Protein AF-A0A838WPN6-F1 (afdb_monomer_lite)

Secondary structure (DSSP, 8-state):
------HHHHHHHHHHHHTT-S-HHHHHHHTT--HHHHHHHHHHHHHH--SS-----

Foldseek 3Di:
DPDPDPLVLLLVLVVCVVVCVDDLVVSCVVSVHDSVVSVVSVVVCVVPVDSGDPPPD

Structure (mmCIF, N/CA/C/O backbone):
data_AF-A0A838WPN6-F1
#
_entry.id   AF-A0A838WPN6-F1
#
loop_
_atom_site.group_PDB
_atom_site.id
_atom_site.type_symbol
_atom_site.label_atom_id
_atom_site.label_alt_id
_atom_site.label_comp_id
_atom_site.label_asym_id
_atom_site.label_entity_id
_atom_site.label_seq_id
_atom_site.pdbx_PDB_ins_code
_atom_site.Cartn_x
_atom_site.Cartn_y
_atom_site.Cartn_z
_atom_site.occupancy
_atom_site.B_iso_or_equiv
_atom_site.auth_seq_id
_atom_site.auth_comp_id
_atom_site.auth_asym_id
_atom_site.auth_atom_id
_atom_site.pdbx_PDB_model_num
ATOM 1 N N . MET A 1 1 ? -11.279 -15.465 -14.246 1.00 47.81 1 MET A N 1
ATOM 2 C CA . MET A 1 1 ? -9.999 -14.724 -14.182 1.00 47.81 1 MET A CA 1
ATOM 3 C C . MET A 1 1 ? -10.041 -13.818 -12.956 1.00 47.81 1 MET A C 1
ATOM 5 O O . MET A 1 1 ? -10.907 -12.948 -12.936 1.00 47.81 1 MET A O 1
ATOM 9 N N . PRO A 1 2 ? -9.227 -14.023 -11.904 1.00 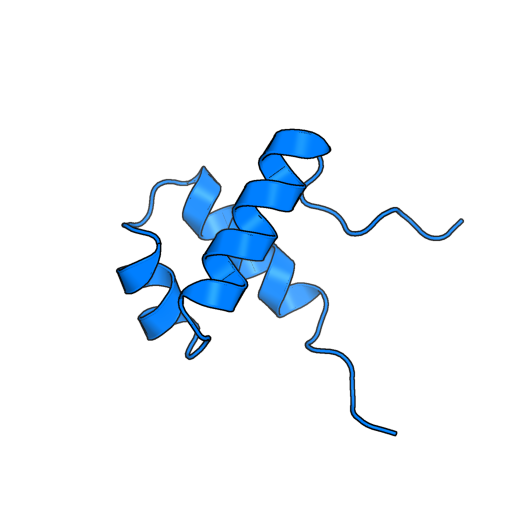46.78 2 PRO A N 1
ATOM 10 C CA . PRO A 1 2 ? -9.231 -13.110 -10.765 1.00 46.78 2 PRO A CA 1
ATOM 11 C C . PRO A 1 2 ? -8.718 -11.753 -11.253 1.00 46.78 2 PRO A C 1
ATOM 13 O O . PRO A 1 2 ? -7.596 -11.644 -11.743 1.00 46.78 2 PRO A O 1
ATOM 16 N N . LYS A 1 3 ? -9.587 -10.740 -11.206 1.00 55.12 3 LYS A N 1
ATOM 17 C CA . LYS A 1 3 ? -9.289 -9.387 -11.676 1.00 55.12 3 LYS A CA 1
ATOM 18 C C . LYS A 1 3 ? -8.121 -8.868 -10.826 1.00 55.12 3 LYS A C 1
ATOM 20 O O . LYS A 1 3 ? -8.291 -8.768 -9.609 1.00 55.12 3 LYS A O 1
ATOM 25 N N . PRO A 1 4 ? -6.930 -8.615 -11.396 1.00 57.38 4 PRO A N 1
ATOM 26 C CA . PRO A 1 4 ? -5.831 -8.062 -10.619 1.00 57.38 4 PRO A CA 1
ATOM 27 C C . PRO A 1 4 ? -6.328 -6.770 -9.971 1.00 57.38 4 PRO A C 1
ATOM 29 O O . PRO A 1 4 ? -7.013 -5.990 -10.633 1.00 57.38 4 PRO A O 1
ATOM 32 N N . TYR A 1 5 ? -6.043 -6.579 -8.677 1.00 58.28 5 TYR A N 1
ATOM 33 C CA . TYR A 1 5 ? -6.374 -5.338 -7.973 1.00 58.28 5 TYR A CA 1
ATOM 34 C C . TYR A 1 5 ? -6.022 -4.156 -8.878 1.00 58.28 5 TYR A C 1
ATOM 36 O O . TYR A 1 5 ? -4.870 -4.067 -9.316 1.00 58.28 5 TYR A O 1
ATOM 44 N N . SER A 1 6 ? -7.020 -3.324 -9.203 1.00 68.94 6 SER A N 1
ATOM 45 C CA . SER A 1 6 ? -6.882 -2.249 -10.186 1.00 68.94 6 SER A CA 1
ATOM 46 C C . SER A 1 6 ? -5.612 -1.450 -9.911 1.00 68.94 6 SER A C 1
ATOM 48 O O . SER A 1 6 ? -5.325 -1.129 -8.755 1.00 68.94 6 SER A O 1
ATOM 50 N N . ILE A 1 7 ? -4.853 -1.134 -10.960 1.00 69.25 7 ILE A N 1
ATOM 51 C CA . ILE A 1 7 ? -3.651 -0.287 -10.888 1.00 69.25 7 ILE A CA 1
ATOM 52 C C . ILE A 1 7 ? -3.947 0.999 -10.097 1.00 69.25 7 ILE A C 1
ATOM 54 O O . ILE A 1 7 ? -3.148 1.402 -9.253 1.00 69.25 7 ILE A O 1
ATOM 58 N N . ASP A 1 8 ? -5.163 1.529 -10.233 1.00 77.56 8 ASP A N 1
ATOM 59 C CA . ASP A 1 8 ? -5.713 2.621 -9.432 1.00 77.56 8 ASP A CA 1
ATOM 60 C C . ASP A 1 8 ? -5.602 2.463 -7.915 1.00 77.56 8 ASP A C 1
ATOM 62 O O . ASP A 1 8 ? -5.384 3.450 -7.218 1.00 77.56 8 ASP A O 1
ATOM 66 N N . LEU A 1 9 ? -5.793 1.260 -7.365 1.00 82.62 9 LEU A N 1
ATOM 67 C CA . LEU A 1 9 ? -5.722 1.045 -5.918 1.00 82.62 9 LEU A CA 1
ATOM 68 C C . LEU A 1 9 ? -4.277 1.163 -5.431 1.00 82.62 9 LEU A C 1
ATOM 70 O O . LEU A 1 9 ? -4.017 1.779 -4.403 1.00 82.62 9 LEU A O 1
ATOM 74 N N . ARG A 1 10 ? -3.331 0.599 -6.188 1.00 82.25 10 ARG A N 1
ATOM 75 C CA . ARG A 1 10 ? -1.899 0.684 -5.871 1.00 82.25 10 ARG A CA 1
ATOM 76 C C . ARG A 1 10 ? -1.411 2.125 -5.962 1.00 82.25 10 ARG A C 1
ATOM 78 O O . ARG A 1 10 ? -0.780 2.599 -5.021 1.00 82.25 10 ARG A O 1
ATOM 85 N N . ASN A 1 11 ? -1.776 2.824 -7.038 1.00 82.19 11 ASN A N 1
ATOM 86 C CA . ASN A 1 11 ? -1.425 4.229 -7.217 1.00 82.19 11 ASN A CA 1
ATOM 87 C C . ASN A 1 11 ? -2.005 5.089 -6.093 1.00 82.19 11 ASN A C 1
ATOM 89 O O . ASN A 1 11 ? -1.262 5.841 -5.473 1.00 82.19 11 ASN A O 1
ATOM 93 N N . ARG A 1 12 ? -3.287 4.923 -5.740 1.00 86.38 12 ARG A N 1
ATOM 94 C CA . ARG A 1 12 ? -3.901 5.684 -4.638 1.00 86.38 12 ARG A CA 1
ATOM 95 C C . ARG A 1 12 ? -3.226 5.445 -3.285 1.00 86.38 12 ARG A C 1
ATOM 97 O O . ARG A 1 12 ? -3.013 6.402 -2.548 1.00 86.38 12 ARG A O 1
ATOM 104 N N . VAL A 1 13 ? -2.850 4.202 -2.973 1.00 88.00 13 VAL A N 1
ATOM 105 C CA . VAL A 1 13 ? -2.124 3.878 -1.732 1.00 88.00 13 VAL A CA 1
ATOM 106 C C . VAL A 1 13 ? -0.739 4.530 -1.711 1.00 88.00 13 VAL A C 1
ATOM 108 O O . VAL A 1 13 ? -0.364 5.102 -0.690 1.00 88.00 13 VAL A O 1
ATOM 111 N N . ILE A 1 14 ? 0.021 4.461 -2.812 1.00 85.50 14 ILE A N 1
ATOM 112 C CA . ILE A 1 14 ? 1.353 5.080 -2.883 1.00 85.50 14 ILE A CA 1
ATOM 113 C C . ILE A 1 14 ? 1.259 6.602 -2.833 1.00 85.50 14 ILE A C 1
ATOM 115 O O . ILE A 1 14 ? 2.019 7.204 -2.088 1.00 85.50 14 ILE A O 1
ATOM 119 N N . VAL A 1 15 ? 0.332 7.226 -3.563 1.00 86.50 15 VAL A N 1
ATOM 120 C CA . VAL A 1 15 ? 0.151 8.687 -3.543 1.00 86.50 15 VAL A CA 1
ATOM 121 C C . VAL A 1 15 ? -0.144 9.168 -2.124 1.00 86.50 15 VAL A C 1
ATOM 123 O O . VAL A 1 15 ? 0.547 10.057 -1.639 1.00 86.50 15 VAL A O 1
ATOM 126 N N . ALA A 1 16 ? -1.077 8.521 -1.420 1.00 88.69 16 ALA A N 1
ATOM 127 C CA . ALA A 1 16 ? -1.387 8.862 -0.032 1.00 88.69 16 ALA A CA 1
ATOM 128 C C . ALA A 1 16 ? -0.199 8.615 0.922 1.00 88.69 16 ALA A C 1
ATOM 130 O O . ALA A 1 16 ? -0.007 9.351 1.890 1.00 88.69 16 ALA A O 1
ATOM 131 N N . TRP A 1 17 ? 0.625 7.595 0.651 1.00 87.81 17 TRP A N 1
ATOM 132 C CA . TRP A 1 17 ? 1.850 7.333 1.410 1.00 87.81 17 TRP A CA 1
ATOM 133 C C . TRP A 1 17 ? 2.939 8.385 1.158 1.00 87.81 17 TRP A C 1
ATOM 135 O O . TRP A 1 17 ? 3.552 8.862 2.110 1.00 87.81 17 TRP A O 1
ATOM 145 N N . VAL A 1 18 ? 3.158 8.776 -0.101 1.00 84.94 18 VAL A N 1
ATOM 146 C CA . VAL A 1 18 ? 4.111 9.826 -0.502 1.00 84.94 18 VAL A CA 1
ATOM 147 C C . VAL A 1 18 ? 3.684 11.184 0.052 1.00 84.94 18 VAL A C 1
ATOM 149 O O . VAL A 1 18 ? 4.525 11.927 0.547 1.00 84.94 18 VAL A O 1
ATOM 152 N N . ALA A 1 19 ? 2.382 11.472 0.045 1.00 86.38 19 ALA A N 1
ATOM 153 C CA . ALA A 1 19 ? 1.797 12.665 0.651 1.00 86.38 19 ALA A CA 1
ATOM 154 C C . ALA A 1 19 ? 1.840 12.659 2.194 1.00 86.38 19 ALA A C 1
ATOM 156 O O . ALA A 1 19 ? 1.407 13.623 2.816 1.00 86.38 19 ALA A O 1
ATOM 157 N N . GLN A 1 20 ? 2.350 11.586 2.815 1.00 84.38 20 GLN A N 1
ATOM 158 C CA . GLN A 1 20 ? 2.397 11.396 4.267 1.00 84.38 20 GLN A CA 1
ATOM 159 C C . GLN A 1 20 ? 1.036 11.605 4.958 1.00 84.38 20 GLN A C 1
ATOM 161 O O . GLN A 1 20 ? 0.976 12.036 6.106 1.00 84.38 20 GLN A O 1
ATOM 166 N N . GLU A 1 21 ? -0.066 11.224 4.296 1.00 85.25 21 GLU A N 1
ATOM 167 C CA . GLU A 1 21 ? -1.433 11.337 4.841 1.00 85.25 21 GLU A CA 1
ATOM 168 C C . GLU A 1 21 ? -1.673 10.445 6.076 1.00 85.25 21 GLU A C 1
ATOM 170 O O . GLU A 1 21 ? -2.732 10.505 6.702 1.00 85.25 21 GLU A O 1
ATOM 175 N N . GLY A 1 22 ? -0.711 9.588 6.426 1.00 86.19 22 GLY A N 1
ATOM 176 C CA . GLY A 1 22 ? -0.738 8.784 7.637 1.00 86.19 22 GLY A CA 1
ATOM 177 C C . GLY A 1 22 ? 0.274 7.642 7.639 1.00 86.19 22 GLY A C 1
ATOM 178 O O . GLY A 1 22 ? 1.080 7.453 6.726 1.00 86.19 22 GLY A O 1
ATOM 179 N N . SER A 1 23 ? 0.203 6.829 8.689 1.00 87.88 23 SER A N 1
ATOM 180 C CA . SER A 1 23 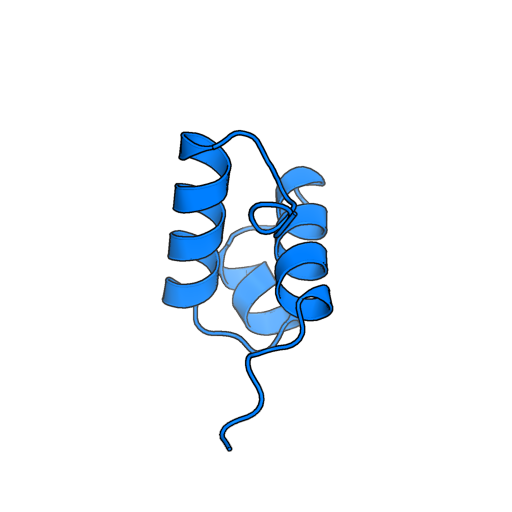? 1.003 5.610 8.834 1.00 87.88 23 SER A CA 1
ATOM 181 C C . SER A 1 23 ? 0.531 4.500 7.888 1.00 87.88 23 SER A C 1
ATOM 183 O O . SER A 1 23 ? -0.644 4.423 7.533 1.00 87.88 23 SER A O 1
ATOM 185 N N . GLN A 1 24 ? 1.408 3.542 7.560 1.00 88.31 24 GLN A N 1
ATOM 186 C CA . GLN A 1 24 ? 1.066 2.393 6.696 1.00 88.31 24 GLN A CA 1
ATOM 187 C C . GLN A 1 24 ? -0.180 1.617 7.170 1.00 88.31 24 GLN A C 1
ATOM 189 O O . GLN A 1 24 ? -0.931 1.106 6.343 1.00 88.31 24 GLN A O 1
ATOM 194 N N . ARG A 1 25 ? -0.424 1.553 8.489 1.00 89.88 25 ARG A N 1
ATOM 195 C CA . ARG A 1 25 ? -1.649 0.975 9.073 1.00 89.88 25 ARG A CA 1
ATOM 196 C C . ARG A 1 25 ? -2.906 1.788 8.763 1.00 89.88 25 ARG A C 1
ATOM 198 O O . ARG A 1 25 ? -3.894 1.203 8.345 1.00 89.88 25 ARG A O 1
ATOM 205 N N . GLN A 1 26 ? -2.853 3.110 8.902 1.00 90.75 26 GLN A N 1
ATOM 206 C CA . GLN A 1 26 ? -3.991 3.987 8.601 1.00 90.75 26 GLN A CA 1
ATOM 207 C C . GLN A 1 26 ? -4.350 3.930 7.113 1.00 90.75 26 GLN A C 1
ATOM 209 O O . GLN A 1 26 ? -5.521 3.865 6.752 1.00 90.75 26 GLN A O 1
ATOM 214 N N . LEU A 1 27 ? -3.339 3.875 6.240 1.00 90.44 27 LEU A N 1
ATOM 215 C CA . LEU A 1 27 ? -3.554 3.675 4.807 1.00 90.44 27 LEU A CA 1
ATOM 216 C C . LEU A 1 27 ? -4.178 2.303 4.523 1.00 90.44 27 LEU A C 1
ATOM 218 O O . LEU A 1 27 ? -5.098 2.205 3.714 1.00 90.44 27 LEU A O 1
ATOM 222 N N . ALA A 1 28 ? -3.729 1.251 5.211 1.00 91.06 28 ALA A N 1
ATOM 223 C CA . ALA A 1 28 ? -4.305 -0.083 5.070 1.00 91.06 28 ALA A CA 1
ATOM 224 C C . ALA A 1 28 ? -5.804 -0.102 5.419 1.00 91.06 28 ALA A C 1
ATOM 226 O O . ALA A 1 28 ? -6.608 -0.606 4.637 1.00 91.06 28 ALA A O 1
ATOM 227 N N . GLU A 1 29 ? -6.197 0.525 6.529 1.00 91.19 29 GLU A N 1
ATOM 228 C CA . GLU A 1 29 ? -7.603 0.636 6.937 1.00 91.19 29 GLU A CA 1
ATOM 229 C C . GLU A 1 29 ? -8.425 1.493 5.967 1.00 91.19 29 GLU A C 1
ATOM 231 O O . GLU A 1 29 ? -9.487 1.064 5.510 1.00 91.19 29 GLU A O 1
ATOM 236 N N . ARG A 1 30 ? -7.909 2.664 5.572 1.00 89.06 30 ARG A N 1
ATOM 237 C CA . ARG A 1 30 ? -8.587 3.591 4.652 1.00 89.06 30 ARG A CA 1
ATOM 238 C C . ARG A 1 30 ? -8.880 2.963 3.294 1.00 89.06 30 ARG A C 1
ATOM 240 O O . ARG A 1 30 ? -9.966 3.146 2.749 1.00 89.06 30 ARG A O 1
ATOM 247 N N . PHE A 1 31 ? -7.921 2.219 2.751 1.00 88.19 31 PHE A N 1
ATOM 248 C CA . PHE A 1 31 ? -8.062 1.543 1.462 1.00 88.19 31 PHE A CA 1
ATOM 249 C C . PHE A 1 31 ? -8.626 0.120 1.583 1.00 88.19 31 PHE A C 1
ATOM 251 O O . PHE A 1 31 ? -8.776 -0.551 0.563 1.00 88.19 31 PHE A O 1
ATOM 258 N N . LYS A 1 32 ? -8.963 -0.333 2.801 1.00 89.06 32 LYS A N 1
ATOM 259 C CA 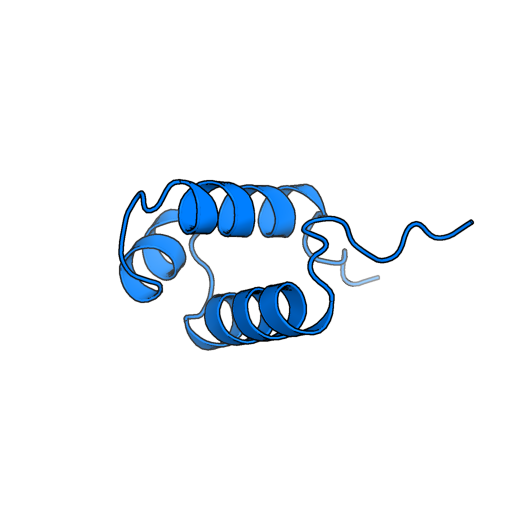. LYS A 1 32 ? -9.445 -1.692 3.105 1.00 89.06 32 LYS A CA 1
ATOM 260 C C . LYS A 1 32 ? -8.530 -2.788 2.542 1.00 89.06 32 LYS A C 1
ATOM 262 O O . LYS A 1 32 ? -8.991 -3.798 2.012 1.00 89.06 32 LYS A O 1
ATOM 267 N N . VAL A 1 33 ? -7.220 -2.578 2.642 1.00 88.69 33 VAL A N 1
ATOM 268 C CA . VAL A 1 33 ? -6.177 -3.524 2.219 1.00 88.69 33 VAL A CA 1
ATOM 269 C C . VAL A 1 33 ? -5.397 -4.033 3.425 1.00 88.69 33 VAL A C 1
ATOM 271 O O . VAL A 1 33 ? -5.438 -3.462 4.509 1.00 88.69 33 VAL A O 1
ATOM 274 N N . SER A 1 34 ? -4.644 -5.118 3.252 1.00 90.81 34 SER A N 1
ATOM 275 C CA . SER A 1 34 ? -3.796 -5.626 4.329 1.00 90.81 34 SER A CA 1
ATOM 276 C C . SER A 1 34 ? -2.556 -4.748 4.538 1.00 90.81 34 SER A C 1
ATOM 278 O O . SER A 1 34 ? -1.978 -4.209 3.592 1.00 90.81 34 SER A O 1
ATOM 280 N N . LEU A 1 35 ? -2.070 -4.663 5.780 1.00 90.38 35 LEU A N 1
ATOM 281 C CA . LEU A 1 35 ? -0.814 -3.966 6.087 1.00 90.38 35 LEU A CA 1
ATOM 282 C C . LEU A 1 35 ? 0.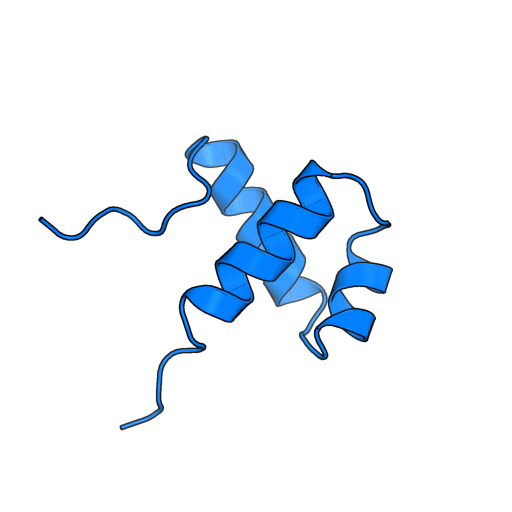367 -4.544 5.291 1.00 90.38 35 LEU A C 1
ATOM 284 O O . LEU A 1 35 ? 1.236 -3.812 4.824 1.00 90.38 35 LEU A O 1
ATOM 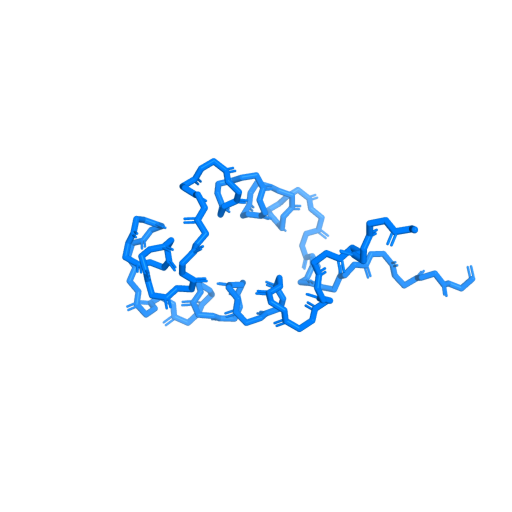288 N N . SER A 1 36 ? 0.394 -5.866 5.109 1.00 90.94 36 SER A N 1
ATOM 289 C CA . SER A 1 36 ? 1.409 -6.547 4.300 1.00 90.94 36 SER A CA 1
ATOM 290 C C . SER A 1 36 ? 1.378 -6.111 2.836 1.00 90.94 36 SER A C 1
ATOM 292 O O . SER A 1 36 ? 2.439 -5.980 2.232 1.00 90.94 36 SER A O 1
ATOM 294 N N . PHE A 1 37 ? 0.197 -5.823 2.281 1.00 88.56 37 PHE A N 1
ATOM 295 C CA . PHE A 1 37 ? 0.071 -5.277 0.932 1.00 88.56 37 PHE A CA 1
ATOM 296 C C . PHE A 1 37 ? 0.707 -3.887 0.828 1.00 88.56 37 PHE A C 1
ATOM 298 O O . PHE A 1 37 ? 1.572 -3.688 -0.022 1.00 88.56 37 PHE A O 1
ATOM 305 N N . VAL A 1 38 ? 0.352 -2.961 1.728 1.00 89.88 38 VAL A N 1
ATOM 306 C CA . VAL A 1 38 ? 0.928 -1.601 1.760 1.00 89.88 38 VAL A CA 1
ATOM 307 C C . VAL A 1 38 ? 2.444 -1.660 1.934 1.00 89.88 38 VAL A C 1
ATOM 309 O O . VAL A 1 38 ? 3.184 -1.022 1.194 1.00 89.88 38 VAL A O 1
ATOM 312 N N . ARG A 1 39 ? 2.924 -2.483 2.866 1.00 90.50 39 ARG A N 1
ATOM 313 C CA . ARG A 1 39 ? 4.351 -2.646 3.160 1.00 90.50 39 ARG A CA 1
ATOM 314 C C . ARG A 1 39 ? 5.137 -3.198 1.968 1.00 90.50 39 ARG A C 1
ATOM 316 O O . ARG A 1 39 ? 6.206 -2.677 1.664 1.00 90.50 39 ARG A O 1
ATOM 323 N N . ASN A 1 40 ? 4.602 -4.197 1.261 1.00 88.88 40 ASN A N 1
ATOM 324 C CA . ASN A 1 40 ? 5.219 -4.721 0.038 1.00 88.88 40 ASN A CA 1
ATOM 325 C C . ASN A 1 40 ? 5.224 -3.680 -1.088 1.00 88.88 40 ASN A C 1
ATOM 327 O O . ASN A 1 40 ? 6.202 -3.578 -1.825 1.00 88.88 40 ASN A O 1
ATOM 331 N N . LEU A 1 41 ? 4.156 -2.887 -1.201 1.00 86.69 41 LEU A N 1
ATOM 332 C CA . LEU A 1 41 ? 4.034 -1.832 -2.202 1.00 86.69 41 LEU A CA 1
ATOM 333 C C . LEU A 1 41 ? 5.049 -0.708 -1.959 1.00 86.69 41 LEU A C 1
ATOM 335 O O . LEU A 1 41 ? 5.783 -0.340 -2.869 1.00 86.69 41 LEU A O 1
ATOM 339 N N . VAL A 1 42 ? 5.154 -0.237 -0.714 1.00 85.44 42 VAL A N 1
ATOM 340 C CA . VAL A 1 42 ? 6.141 0.765 -0.288 1.00 85.44 42 VAL A CA 1
ATOM 341 C C . VAL A 1 42 ? 7.565 0.246 -0.463 1.00 85.44 42 VAL A C 1
ATOM 343 O O . VAL A 1 42 ? 8.423 0.977 -0.947 1.00 85.44 42 VAL A O 1
ATOM 346 N N . ARG A 1 43 ? 7.838 -1.015 -0.102 1.00 87.50 43 ARG A N 1
ATOM 347 C CA . ARG A 1 43 ? 9.160 -1.622 -0.309 1.00 87.50 43 ARG A CA 1
ATOM 348 C C . ARG A 1 43 ? 9.546 -1.597 -1.785 1.00 87.50 43 ARG A C 1
ATOM 350 O O . ARG A 1 43 ? 10.614 -1.095 -2.117 1.00 87.50 43 ARG A O 1
ATOM 357 N N . ARG A 1 44 ? 8.649 -2.066 -2.656 1.00 83.88 44 ARG A N 1
ATOM 358 C CA . ARG A 1 44 ? 8.861 -2.043 -4.105 1.00 83.88 44 ARG A CA 1
ATOM 359 C C . ARG A 1 44 ? 9.089 -0.618 -4.604 1.00 83.88 44 ARG A C 1
ATOM 361 O O . ARG A 1 44 ? 10.034 -0.386 -5.347 1.00 83.88 44 ARG A O 1
ATOM 368 N N . TYR A 1 45 ? 8.283 0.335 -4.139 1.00 82.50 45 TYR A N 1
ATOM 369 C CA . TYR A 1 45 ? 8.419 1.747 -4.486 1.00 82.50 45 TYR A CA 1
ATOM 370 C C . TYR A 1 45 ? 9.782 2.330 -4.085 1.00 82.50 45 TYR A C 1
ATOM 372 O O . TYR A 1 45 ? 10.393 3.040 -4.872 1.00 82.50 45 TYR A O 1
ATOM 380 N N . ARG A 1 46 ? 10.315 1.979 -2.907 1.00 78.94 46 ARG A N 1
ATOM 381 C CA . ARG A 1 46 ? 11.659 2.405 -2.475 1.00 78.94 46 ARG A CA 1
ATOM 382 C C . ARG A 1 46 ? 12.781 1.787 -3.310 1.00 78.94 46 ARG A C 1
ATOM 384 O O . ARG A 1 46 ? 13.789 2.444 -3.526 1.00 78.94 46 ARG A O 1
ATOM 391 N N . GLU A 1 47 ? 12.614 0.542 -3.750 1.00 81.94 47 GLU A N 1
ATOM 392 C CA . GLU A 1 47 ? 13.610 -0.176 -4.559 1.00 81.94 47 GLU A CA 1
ATOM 393 C C . GLU A 1 47 ? 13.616 0.284 -6.026 1.00 81.94 47 GLU A C 1
ATOM 395 O O . GLU A 1 47 ? 14.669 0.302 -6.653 1.00 81.94 47 GLU A O 1
ATOM 400 N N . THR A 1 48 ? 12.459 0.665 -6.581 1.00 74.19 48 THR A N 1
ATOM 401 C CA . THR A 1 48 ? 12.341 1.076 -7.996 1.00 74.19 48 THR A CA 1
ATOM 402 C C . THR A 1 48 ? 12.214 2.582 -8.214 1.00 74.19 48 THR A C 1
ATOM 404 O O . THR A 1 48 ? 12.379 3.032 -9.341 1.00 74.19 48 THR A O 1
ATOM 407 N N . GLY A 1 49 ? 11.908 3.369 -7.180 1.00 64.75 49 GLY A N 1
ATOM 408 C CA . GLY A 1 49 ? 11.680 4.815 -7.287 1.00 64.75 49 GLY A CA 1
ATOM 409 C C . GLY A 1 49 ? 10.463 5.209 -8.135 1.00 64.75 49 GLY A C 1
ATOM 410 O O . GLY A 1 49 ? 10.240 6.394 -8.360 1.00 64.75 49 GLY A O 1
ATOM 411 N N . GLN A 1 50 ? 9.676 4.241 -8.615 1.00 57.50 50 GLN A N 1
ATOM 412 C CA . GLN A 1 50 ? 8.562 4.462 -9.533 1.00 57.50 50 GLN A CA 1
ATOM 413 C C . GLN A 1 50 ? 7.246 4.003 -8.914 1.00 57.50 50 GLN A C 1
ATOM 415 O O . GLN A 1 50 ? 7.110 2.857 -8.482 1.00 57.50 50 GLN A O 1
ATOM 420 N N . VAL A 1 51 ? 6.284 4.934 -8.851 1.00 57.69 51 VAL A N 1
ATOM 421 C CA . VAL A 1 51 ? 4.917 4.701 -8.345 1.00 57.69 51 VAL A CA 1
ATOM 422 C C . VAL A 1 51 ? 4.174 3.810 -9.326 1.00 57.69 51 VAL A C 1
ATOM 424 O O . VAL A 1 51 ? 3.321 3.010 -8.943 1.00 57.69 51 VAL A O 1
ATOM 427 N N . GLU A 1 52 ? 4.520 3.957 -10.599 1.00 52.31 52 GLU A N 1
ATOM 428 C CA . GLU A 1 52 ? 3.876 3.243 -11.670 1.00 52.31 52 GLU A CA 1
ATOM 429 C C . GLU A 1 52 ? 4.298 1.770 -11.668 1.00 52.31 52 GLU A C 1
ATOM 431 O O . GLU A 1 52 ? 5.462 1.435 -11.407 1.00 52.31 52 GLU A O 1
ATOM 436 N N . PRO A 1 53 ? 3.369 0.841 -11.963 1.00 47.50 53 PRO A N 1
ATOM 437 C CA . PRO A 1 53 ? 3.789 -0.480 -12.405 1.00 47.50 53 PRO A CA 1
ATOM 438 C C . PRO A 1 53 ? 4.778 -0.278 -13.557 1.00 47.50 53 PRO A C 1
ATOM 440 O O . PRO A 1 53 ? 4.557 0.634 -14.348 1.00 47.50 53 PRO A O 1
ATOM 443 N N . LYS A 1 54 ? 5.839 -1.106 -13.650 1.00 44.44 54 LYS A N 1
ATOM 444 C CA . LYS A 1 54 ? 6.686 -1.188 -14.857 1.00 44.44 54 LYS A CA 1
ATOM 445 C C . LYS A 1 54 ? 5.765 -0.976 -16.053 1.00 44.44 54 LYS A C 1
ATOM 447 O O . LYS A 1 54 ? 4.873 -1.807 -16.238 1.00 44.44 54 LYS A O 1
ATOM 452 N N . GLN A 1 55 ? 5.910 0.151 -16.751 1.00 42.38 55 GLN A N 1
ATOM 453 C CA . GLN A 1 55 ? 5.189 0.390 -17.989 1.00 42.38 55 GLN A CA 1
ATOM 454 C C . GLN A 1 55 ? 5.491 -0.839 -18.839 1.00 42.38 55 GLN A C 1
ATOM 456 O O . GLN A 1 55 ? 6.645 -1.090 -19.188 1.00 42.38 55 GLN A O 1
ATOM 461 N N . CYS A 1 56 ? 4.482 -1.683 -19.041 1.00 39.53 56 CYS A N 1
ATOM 462 C CA . CYS A 1 56 ? 4.551 -2.704 -20.063 1.00 39.53 56 CYS A CA 1
ATOM 463 C C . CYS A 1 56 ? 4.483 -1.929 -21.378 1.00 39.53 56 CYS A C 1
ATOM 465 O O . CYS A 1 56 ? 3.391 -1.564 -21.814 1.00 39.53 56 CYS A O 1
ATOM 467 N N . GLY A 1 57 ? 5.654 -1.580 -21.907 1.00 40.38 57 GLY A N 1
ATOM 468 C CA . GLY A 1 57 ? 5.861 -1.495 -23.346 1.00 40.38 57 GLY A CA 1
ATOM 469 C C . GLY A 1 57 ? 6.060 -2.898 -23.890 1.00 40.38 57 GLY A C 1
ATOM 470 O O . GLY A 1 57 ? 6.698 -3.705 -23.171 1.00 40.38 57 GLY A O 1
#

Radius of gyration: 11.28 Å; chains: 1; bounding box: 24×27×32 Å

pLDDT: mean 77.2, std 16.15, range [39.53, 91.19]

InterPro domains:
  IPR009057 Homedomain-like superfamily [SSF46689] (1-55)
  IPR036388 Winged helix-like DNA-binding domain superfamily [G3DSA:1.10.10.10] (2-52)
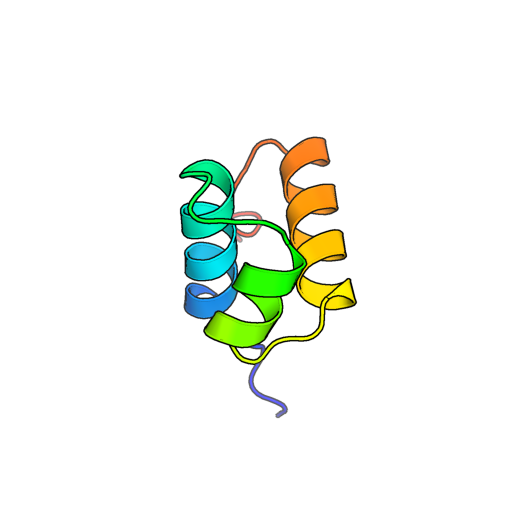  IPR055247 Insertion element IS150 protein InsJ-like, helix-turn-helix domain [PF13518] (14-50)

Sequence (57 aa):
MPKPYSIDLRNRVIVAWVAQEGSQRQLAERFKVSLSFVRNLVRRYRETGQVEPKQCG

Organism: NCBI:txid2585140